Protein AF-A0A9N9P942-F1 (afdb_monomer_lite)

Foldseek 3Di:
DLVVLLVVLVVLLVVLVVLVVVLVVDPDPVVNVVSVVVNVVSLVSNVVSLVVLVVVVVDPVDPDSPSSVVSNVSSVD

InterPro domains:
  IPR007207 CCR4-Not complex component, Not N-terminal domain [PF04065] (1-77)
  IPR040168 Not2/Not3/Not5 [PTHR23326] (16-77)

pLDDT: mean 91.69, std 3.4, range [71.69, 95.38]

Structure (mmCIF, N/CA/C/O backbone):
data_AF-A0A9N9P942-F1
#
_entry.id   AF-A0A9N9P942-F1
#
loop_
_atom_site.group_PDB
_atom_site.id
_atom_site.type_symbol
_atom_site.label_atom_id
_atom_site.label_alt_id
_atom_site.label_comp_id
_atom_site.label_asym_id
_atom_site.label_entity_id
_atom_site.label_seq_id
_atom_site.pdbx_PDB_ins_code
_atom_site.Cartn_x
_atom_site.Cartn_y
_atom_site.Cartn_z
_atom_site.occupancy
_atom_site.B_iso_or_equiv
_atom_site.auth_seq_id
_atom_site.auth_comp_id
_atom_site.auth_asym_id
_atom_site.auth_atom_id
_atom_site.pdbx_PDB_model_num
ATOM 1 N N . GLU A 1 1 ? 13.296 -7.835 -8.125 1.00 84.50 1 GLU A N 1
ATOM 2 C CA . GLU A 1 1 ? 13.068 -6.845 -7.042 1.00 84.50 1 GLU A CA 1
ATOM 3 C C . GLU A 1 1 ? 11.687 -6.199 -7.131 1.00 84.50 1 GLU A C 1
ATOM 5 O O . GLU A 1 1 ? 10.962 -6.237 -6.143 1.00 84.50 1 GLU A O 1
ATOM 10 N N . ILE A 1 2 ? 11.292 -5.708 -8.312 1.00 87.56 2 ILE A N 1
ATOM 11 C CA . ILE A 1 2 ? 9.945 -5.177 -8.589 1.00 87.56 2 ILE A CA 1
ATOM 12 C C . ILE A 1 2 ? 8.844 -6.162 -8.181 1.00 87.56 2 ILE A C 1
ATOM 14 O O . ILE A 1 2 ? 8.007 -5.808 -7.357 1.00 87.56 2 ILE A O 1
ATOM 18 N N . ASP A 1 3 ? 8.899 -7.415 -8.643 1.00 88.25 3 ASP A N 1
ATOM 19 C CA . ASP A 1 3 ? 7.879 -8.432 -8.323 1.00 88.25 3 ASP A CA 1
ATOM 20 C C . ASP A 1 3 ? 7.707 -8.661 -6.820 1.00 88.25 3 ASP A C 1
ATOM 22 O O . ASP A 1 3 ? 6.601 -8.881 -6.333 1.00 88.25 3 ASP A O 1
ATOM 26 N N . ARG A 1 4 ? 8.796 -8.546 -6.050 1.00 92.38 4 ARG A N 1
ATOM 27 C CA . ARG A 1 4 ? 8.752 -8.672 -4.589 1.00 92.38 4 ARG A CA 1
ATOM 28 C C . ARG A 1 4 ? 7.971 -7.521 -3.960 1.00 92.38 4 ARG A C 1
ATOM 30 O O . ARG A 1 4 ? 7.244 -7.744 -2.998 1.00 92.38 4 ARG A O 1
ATOM 37 N N . VAL A 1 5 ? 8.134 -6.302 -4.470 1.00 91.50 5 VAL A N 1
ATOM 38 C CA . VAL A 1 5 ? 7.375 -5.136 -3.998 1.00 91.50 5 VAL A CA 1
ATOM 39 C C . VAL A 1 5 ? 5.929 -5.205 -4.467 1.00 91.50 5 VAL A C 1
ATOM 41 O O . VAL A 1 5 ? 5.047 -4.945 -3.660 1.00 91.50 5 VAL A O 1
ATOM 44 N N . LEU A 1 6 ? 5.665 -5.628 -5.705 1.00 90.75 6 LEU A N 1
ATOM 45 C CA . LEU A 1 6 ? 4.298 -5.830 -6.195 1.00 90.75 6 LEU A CA 1
ATOM 46 C C . LEU A 1 6 ? 3.547 -6.879 -5.367 1.00 90.75 6 LEU A C 1
ATOM 48 O O . LEU A 1 6 ? 2.398 -6.656 -4.996 1.00 90.75 6 LEU A O 1
ATOM 52 N N . LYS A 1 7 ? 4.216 -7.970 -4.978 1.00 93.50 7 LYS A N 1
ATOM 53 C CA .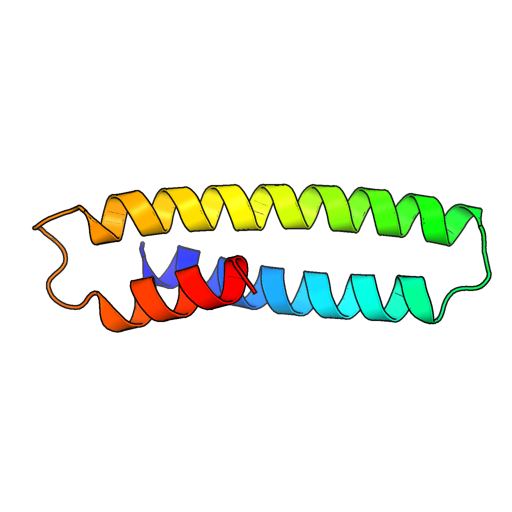 LYS A 1 7 ? 3.636 -8.962 -4.067 1.00 93.50 7 LYS A CA 1
ATOM 54 C C . LYS A 1 7 ? 3.301 -8.363 -2.697 1.00 93.50 7 LYS A C 1
ATOM 56 O O . LYS A 1 7 ? 2.205 -8.579 -2.197 1.00 93.50 7 LYS A O 1
ATOM 61 N N . LYS A 1 8 ? 4.197 -7.549 -2.127 1.00 92.62 8 LYS A N 1
ATOM 62 C CA . LYS A 1 8 ? 3.934 -6.838 -0.862 1.00 92.62 8 LYS A CA 1
ATOM 63 C C . LYS A 1 8 ? 2.782 -5.842 -0.964 1.00 92.62 8 LYS A C 1
ATOM 65 O O . LYS A 1 8 ? 2.073 -5.648 0.013 1.00 92.62 8 LYS A O 1
ATOM 70 N N . VAL A 1 9 ? 2.609 -5.197 -2.118 1.00 92.44 9 VAL A N 1
ATOM 71 C CA . VAL A 1 9 ? 1.454 -4.325 -2.366 1.00 92.44 9 VAL A CA 1
ATOM 72 C C . VAL A 1 9 ? 0.170 -5.141 -2.331 1.00 92.44 9 VAL A C 1
ATOM 74 O O . VAL A 1 9 ? -0.746 -4.752 -1.621 1.00 92.44 9 VAL A O 1
ATOM 77 N N . ALA A 1 10 ? 0.118 -6.277 -3.030 1.00 91.88 10 ALA A N 1
ATOM 78 C CA . ALA A 1 10 ? -1.055 -7.149 -3.015 1.00 91.88 10 ALA A CA 1
ATOM 79 C C . ALA A 1 10 ? -1.392 -7.636 -1.592 1.00 91.88 10 ALA A C 1
ATOM 81 O O . ALA A 1 10 ? -2.524 -7.475 -1.149 1.00 91.88 10 ALA A O 1
ATOM 82 N N . GLU A 1 11 ? -0.394 -8.130 -0.851 1.00 93.88 11 GLU A N 1
ATOM 83 C CA . GLU A 1 11 ? -0.553 -8.557 0.549 1.00 93.88 11 GLU A CA 1
ATOM 84 C C . GLU A 1 11 ? -1.015 -7.399 1.460 1.00 93.88 11 GLU A C 1
ATOM 86 O O . GLU A 1 11 ? -1.857 -7.582 2.340 1.00 93.88 11 GLU A O 1
ATOM 91 N N . GLY A 1 12 ? -0.480 -6.191 1.252 1.00 92.56 12 GLY A N 1
ATOM 92 C CA . GLY A 1 12 ? -0.848 -5.002 2.020 1.00 92.56 12 GLY A CA 1
ATOM 93 C C . GLY A 1 12 ? -2.267 -4.509 1.728 1.00 92.56 12 GLY A C 1
ATOM 94 O O . GLY A 1 12 ? -2.950 -4.073 2.651 1.00 92.56 12 GLY A O 1
ATOM 95 N N . VAL A 1 13 ? -2.730 -4.610 0.477 1.00 92.25 13 VAL A N 1
ATOM 96 C CA . VAL A 1 13 ? -4.109 -4.273 0.080 1.00 92.25 13 VAL A CA 1
ATOM 97 C C . VAL A 1 13 ? -5.100 -5.260 0.698 1.00 92.25 13 VAL A C 1
ATOM 99 O O . VAL A 1 13 ? -6.048 -4.829 1.345 1.00 92.25 13 VAL A O 1
ATOM 102 N N . GLU A 1 14 ? -4.835 -6.565 0.612 1.00 93.56 14 GLU A N 1
ATOM 103 C CA . GLU A 1 14 ? -5.675 -7.592 1.251 1.00 93.56 14 GLU A CA 1
ATOM 104 C C . GLU A 1 14 ? -5.728 -7.406 2.778 1.00 93.56 14 GLU A C 1
ATOM 106 O O . GLU A 1 14 ? -6.784 -7.494 3.407 1.00 93.56 14 GLU A O 1
ATOM 111 N N . THR A 1 15 ? -4.588 -7.070 3.390 1.00 93.44 15 THR A N 1
ATOM 112 C CA . THR A 1 15 ? -4.524 -6.753 4.823 1.00 93.44 15 THR A CA 1
ATOM 113 C C . THR A 1 15 ? -5.335 -5.501 5.159 1.00 93.44 15 THR A C 1
ATOM 115 O O . THR A 1 15 ? -6.026 -5.478 6.177 1.00 93.44 15 THR A O 1
ATOM 118 N N . PHE A 1 16 ? -5.259 -4.459 4.328 1.00 93.25 16 PHE A N 1
ATOM 119 C CA . PHE A 1 16 ? -6.015 -3.222 4.506 1.00 93.25 16 PHE A CA 1
ATOM 120 C C . PHE A 1 16 ? -7.525 -3.476 4.457 1.00 93.25 16 PHE A C 1
ATOM 122 O O . PHE A 1 16 ? -8.223 -3.080 5.391 1.00 93.25 16 PHE A O 1
ATOM 129 N N . GLU A 1 17 ? -8.008 -4.187 3.436 1.00 92.88 17 GLU A N 1
ATOM 130 C CA . GLU A 1 17 ? -9.418 -4.575 3.297 1.00 92.88 17 GLU A CA 1
ATOM 131 C C . GLU A 1 17 ? -9.876 -5.403 4.506 1.00 92.88 17 GLU A C 1
ATOM 133 O O . GLU A 1 17 ? -10.859 -5.063 5.164 1.00 92.88 17 GLU A O 1
ATOM 138 N N . GLY A 1 18 ? -9.090 -6.407 4.911 1.00 94.38 18 GLY A N 1
ATOM 139 C CA . GLY A 1 18 ? -9.416 -7.239 6.069 1.00 94.38 18 GLY A CA 1
ATOM 140 C C . GLY A 1 18 ? -9.424 -6.491 7.411 1.00 94.38 18 GLY A C 1
ATOM 141 O O . GLY A 1 18 ? -10.193 -6.844 8.309 1.00 94.38 18 GLY A O 1
ATOM 142 N N . ILE A 1 19 ? -8.580 -5.467 7.596 1.00 93.31 19 ILE A N 1
ATOM 143 C CA . ILE A 1 19 ? -8.630 -4.601 8.788 1.00 93.31 19 ILE A CA 1
ATOM 144 C C . ILE A 1 19 ? -9.846 -3.676 8.714 1.00 93.31 19 ILE A C 1
ATOM 146 O O . ILE A 1 19 ? -10.523 -3.494 9.726 1.00 93.31 19 ILE A O 1
ATOM 150 N N . PHE A 1 20 ? -10.135 -3.110 7.543 1.00 92.50 20 PHE A N 1
ATOM 151 C CA . PHE A 1 20 ? -11.271 -2.220 7.338 1.00 92.50 20 PHE A CA 1
ATOM 152 C C . PHE A 1 20 ? -12.598 -2.927 7.637 1.00 92.50 20 PHE A C 1
ATOM 154 O O . PHE A 1 20 ? -13.380 -2.430 8.449 1.00 92.50 20 PHE A O 1
ATOM 161 N N . ASP A 1 21 ? -12.798 -4.133 7.106 1.00 94.50 21 ASP A N 1
ATOM 162 C CA . ASP A 1 21 ? -13.985 -4.947 7.382 1.00 94.50 21 ASP A CA 1
ATOM 163 C C . ASP A 1 21 ? -14.122 -5.261 8.876 1.00 94.50 21 ASP A C 1
ATOM 165 O O . ASP A 1 21 ? -15.207 -5.158 9.453 1.00 94.50 21 ASP A O 1
ATOM 169 N N . LYS A 1 22 ? -13.006 -5.567 9.553 1.00 93.81 22 LYS A N 1
ATOM 170 C CA . LYS A 1 22 ? -12.998 -5.780 11.008 1.00 93.81 22 LYS A CA 1
ATOM 171 C C . LYS A 1 22 ? -13.377 -4.522 11.780 1.00 93.81 22 LYS A C 1
ATOM 173 O O . LYS A 1 22 ? -14.091 -4.640 12.768 1.00 93.81 22 LYS A O 1
ATOM 178 N N . ILE A 1 23 ? -12.928 -3.337 11.363 1.00 92.88 23 ILE A N 1
ATOM 179 C CA . ILE A 1 23 ? -13.310 -2.062 11.997 1.00 92.88 23 ILE A CA 1
ATOM 180 C C . ILE A 1 23 ? -14.815 -1.824 11.866 1.00 92.88 23 ILE A C 1
ATOM 182 O O . ILE A 1 23 ? -15.433 -1.382 12.833 1.00 92.88 23 ILE A O 1
ATOM 186 N N . GLN A 1 24 ? -15.397 -2.123 10.700 1.00 91.06 24 GLN A N 1
ATOM 187 C CA . GLN A 1 24 ? -16.837 -1.973 10.459 1.00 91.06 24 GLN A CA 1
ATOM 188 C C . GLN A 1 24 ? -17.665 -2.986 11.259 1.00 91.06 24 GLN A C 1
ATOM 190 O O . GLN A 1 24 ? -18.740 -2.654 11.753 1.00 91.06 24 GLN A O 1
ATOM 195 N N . ALA A 1 25 ? -17.161 -4.212 11.417 1.00 93.69 25 ALA A N 1
ATOM 196 C CA . ALA A 1 25 ? -17.840 -5.268 12.163 1.00 93.69 25 ALA A CA 1
ATOM 197 C C . ALA A 1 25 ? -17.681 -5.143 13.689 1.00 93.69 25 ALA A C 1
ATOM 199 O O . ALA A 1 25 ? -18.521 -5.643 14.439 1.00 93.69 25 ALA A O 1
ATOM 200 N N . THR A 1 26 ? -16.603 -4.515 14.174 1.00 92.00 26 THR A N 1
ATOM 201 C CA . THR A 1 26 ? -16.338 -4.428 15.613 1.00 92.00 26 THR A CA 1
ATOM 202 C C . THR A 1 26 ? -17.165 -3.328 16.274 1.00 92.00 26 THR A C 1
ATOM 204 O O . THR A 1 26 ? -17.171 -2.172 15.857 1.00 92.00 26 THR A O 1
ATOM 207 N N . THR A 1 27 ? -17.813 -3.670 17.384 1.00 92.38 27 THR A N 1
ATOM 208 C CA . THR A 1 27 ? -18.533 -2.722 18.253 1.00 92.38 27 THR A CA 1
ATOM 209 C C . THR A 1 27 ? -17.726 -2.347 19.501 1.00 92.38 27 THR A C 1
ATOM 211 O O . THR A 1 27 ? -18.123 -1.471 20.267 1.00 92.38 27 THR A O 1
ATOM 214 N N . ASN A 1 28 ? -16.568 -2.985 19.713 1.00 93.75 28 ASN A N 1
ATOM 215 C CA . ASN A 1 28 ? -15.684 -2.733 20.848 1.00 93.75 28 ASN A CA 1
ATOM 216 C C . ASN A 1 28 ? -14.754 -1.537 20.579 1.00 93.75 28 ASN A C 1
ATOM 218 O O . ASN A 1 28 ? -13.871 -1.612 19.724 1.00 93.75 28 ASN A O 1
ATOM 222 N N . SER A 1 29 ? -14.900 -0.467 21.367 1.00 91.12 29 SER A N 1
ATOM 223 C CA . SER A 1 29 ? -14.143 0.784 21.202 1.00 91.12 29 SER A CA 1
ATOM 224 C C . SER A 1 29 ? -12.619 0.609 21.278 1.00 91.12 29 SER A C 1
ATOM 226 O O . SER A 1 29 ? -11.904 1.149 20.438 1.00 91.12 29 SER A O 1
ATOM 228 N N . ASN A 1 30 ? -12.103 -0.186 22.223 1.00 92.75 30 ASN A N 1
ATOM 229 C CA . ASN A 1 30 ? -10.654 -0.392 22.367 1.00 92.75 30 ASN A CA 1
ATOM 230 C C . ASN A 1 30 ? -10.071 -1.194 21.196 1.00 92.75 30 ASN A C 1
ATOM 232 O O . ASN A 1 30 ? -8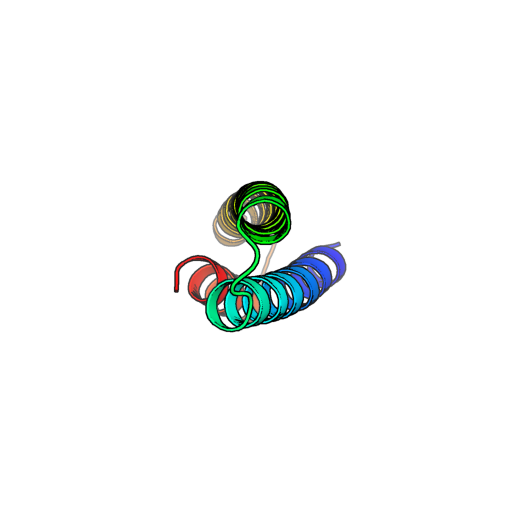.959 -0.931 20.737 1.00 92.75 30 ASN A O 1
ATOM 236 N N . GLN A 1 31 ? -10.809 -2.198 20.710 1.00 92.00 31 GLN A N 1
ATOM 237 C CA . GLN A 1 31 ? -10.381 -2.957 19.534 1.00 92.00 31 GLN A CA 1
ATOM 238 C C . GLN A 1 31 ? -10.433 -2.095 18.276 1.00 92.00 31 GLN A C 1
ATOM 240 O O . GLN A 1 31 ? -9.531 -2.188 17.446 1.00 92.00 31 GLN A O 1
ATOM 245 N N . LYS A 1 32 ? -11.447 -1.232 18.167 1.00 93.31 32 LYS A N 1
ATOM 246 C CA . LYS A 1 32 ? -11.597 -0.296 17.059 1.00 93.31 32 LYS A CA 1
ATOM 247 C C . LYS A 1 32 ? -10.408 0.659 16.962 1.00 93.31 32 LYS A C 1
ATOM 249 O O . LYS A 1 32 ? -9.775 0.701 15.915 1.00 93.31 32 LYS A O 1
ATOM 254 N N . GLU A 1 33 ? -10.024 1.318 18.056 1.00 93.88 33 GLU A N 1
ATOM 255 C CA . GLU A 1 33 ? -8.841 2.198 18.084 1.00 93.88 33 GLU A CA 1
ATOM 256 C C . GLU A 1 33 ? -7.556 1.471 17.672 1.00 93.88 33 GLU A C 1
ATOM 258 O O . GLU A 1 33 ? -6.750 1.991 16.897 1.00 93.88 33 GLU A O 1
ATOM 263 N N . LYS A 1 34 ? -7.356 0.242 18.163 1.00 95.00 34 LYS A N 1
ATOM 264 C CA . LYS A 1 34 ? -6.185 -0.561 17.798 1.00 95.00 34 LYS A CA 1
ATOM 265 C C . LYS A 1 34 ? -6.168 -0.882 16.302 1.00 95.00 34 LYS A C 1
ATOM 267 O O . LYS A 1 34 ? -5.135 -0.718 15.653 1.00 95.00 34 LYS A O 1
ATOM 272 N N . LEU A 1 35 ? -7.303 -1.313 15.755 1.00 94.44 35 LEU A N 1
ATOM 273 C CA . LEU A 1 35 ? -7.434 -1.612 14.332 1.00 94.44 35 LEU A CA 1
ATOM 274 C C . LEU A 1 35 ? -7.250 -0.353 13.475 1.00 94.44 35 LEU A C 1
ATOM 276 O O . LEU A 1 35 ? -6.571 -0.424 12.458 1.00 94.44 35 LEU A O 1
ATOM 280 N N . GLU A 1 36 ? -7.758 0.808 13.896 1.00 93.06 36 GLU A N 1
ATOM 281 C CA . GLU A 1 36 ? -7.538 2.089 13.208 1.00 93.06 36 GLU A CA 1
ATOM 282 C C . GLU A 1 36 ? -6.052 2.485 13.184 1.00 93.06 36 GLU A C 1
ATOM 284 O O . GLU A 1 36 ? -5.542 2.962 12.164 1.00 93.06 36 GLU A O 1
ATOM 289 N N . GLN A 1 37 ? -5.315 2.250 14.275 1.00 95.38 37 GLN A N 1
ATOM 29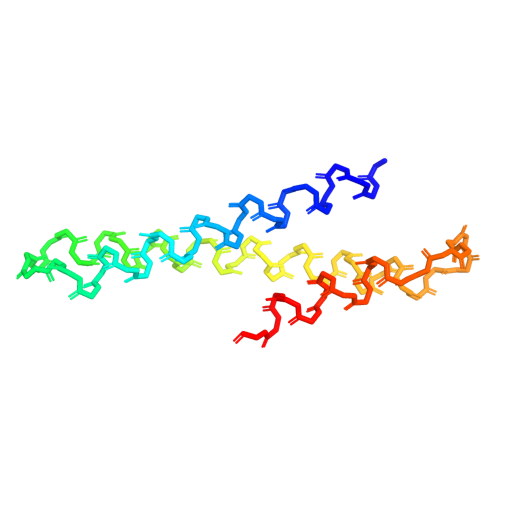0 C CA . GLN A 1 37 ? -3.866 2.464 14.298 1.00 95.38 37 GLN A CA 1
ATOM 291 C C . GLN A 1 37 ? -3.128 1.529 13.337 1.00 95.38 37 GLN A C 1
ATOM 293 O O . GLN A 1 37 ? -2.190 1.963 12.659 1.00 95.38 37 GLN A O 1
ATOM 298 N N . ASP A 1 38 ? -3.526 0.261 13.278 1.00 93.62 38 ASP A N 1
ATOM 299 C CA . ASP A 1 38 ? -2.913 -0.717 12.383 1.00 93.62 38 ASP A CA 1
ATOM 300 C C . ASP A 1 38 ? -3.261 -0.427 10.915 1.00 93.62 38 ASP A C 1
ATOM 302 O O . ASP A 1 38 ? -2.358 -0.418 10.075 1.00 93.62 38 ASP A O 1
ATOM 306 N N . LEU A 1 39 ? -4.500 -0.017 10.626 1.00 94.19 39 LEU A N 1
ATOM 307 C CA . LEU A 1 39 ? -4.920 0.486 9.317 1.00 94.19 39 LEU A CA 1
ATOM 308 C C . LEU A 1 39 ? -4.060 1.684 8.889 1.00 94.19 39 LEU A C 1
ATOM 310 O O . LEU A 1 39 ? -3.513 1.712 7.788 1.00 94.19 39 LEU A O 1
ATOM 314 N N . LYS A 1 40 ? -3.848 2.654 9.787 1.00 94.25 40 LYS A N 1
ATOM 315 C CA . LYS A 1 40 ? -3.008 3.834 9.524 1.00 94.25 40 LYS A CA 1
ATOM 316 C C . LYS A 1 40 ? -1.552 3.468 9.229 1.00 94.25 40 LYS A C 1
ATOM 318 O O . LYS A 1 40 ? -0.913 4.119 8.397 1.00 94.25 40 LYS A O 1
ATOM 323 N N . LYS A 1 41 ? -0.997 2.458 9.908 1.00 95.12 41 LYS A N 1
ATOM 324 C CA . LYS A 1 41 ? 0.354 1.950 9.613 1.00 95.12 41 LYS A CA 1
ATOM 325 C C . LYS A 1 41 ? 0.400 1.302 8.231 1.00 95.12 41 LYS A C 1
ATOM 327 O O . LYS A 1 41 ? 1.364 1.542 7.506 1.00 95.12 41 LYS A O 1
ATOM 332 N N . GLU A 1 42 ? -0.620 0.530 7.868 1.00 93.81 42 GLU A N 1
ATOM 333 C CA . GLU A 1 42 ? -0.678 -0.166 6.582 1.00 93.81 42 GLU A CA 1
ATOM 334 C C . GLU A 1 42 ? -0.827 0.813 5.409 1.00 93.81 42 GLU A C 1
ATOM 336 O O . GLU A 1 42 ? -0.043 0.745 4.463 1.00 93.81 42 GLU A O 1
ATOM 341 N N . ILE A 1 43 ? -1.677 1.841 5.542 1.00 92.94 43 ILE A N 1
ATOM 342 C CA . ILE A 1 43 ? -1.772 2.953 4.576 1.00 92.94 43 ILE A CA 1
ATOM 343 C C . ILE A 1 43 ? -0.392 3.573 4.327 1.00 92.94 43 ILE A C 1
ATOM 345 O O . ILE A 1 43 ? 0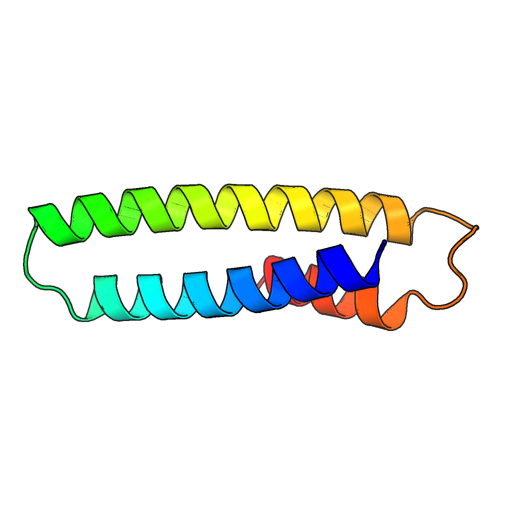.024 3.748 3.182 1.00 92.94 43 ILE A O 1
ATOM 349 N N . LYS A 1 44 ? 0.368 3.876 5.390 1.00 95.19 44 LYS A N 1
ATOM 350 C CA . LYS A 1 44 ? 1.713 4.459 5.240 1.00 95.19 44 LYS A CA 1
ATOM 351 C C . LYS A 1 44 ? 2.686 3.522 4.520 1.00 95.19 44 LYS A C 1
ATOM 353 O O . LYS A 1 44 ? 3.562 4.005 3.800 1.00 95.19 44 LYS A O 1
ATOM 358 N N . LYS A 1 45 ? 2.582 2.202 4.709 1.00 94.00 45 LYS A N 1
ATOM 359 C CA . LYS A 1 45 ? 3.419 1.231 3.982 1.00 94.00 45 LYS A CA 1
ATOM 360 C C . LYS A 1 45 ? 3.057 1.197 2.502 1.00 94.00 45 LYS A C 1
ATOM 362 O O . LYS A 1 45 ? 3.964 1.307 1.675 1.00 94.00 45 LYS A O 1
ATOM 367 N N . LEU A 1 46 ? 1.765 1.112 2.187 1.00 93.50 46 LEU A N 1
ATOM 368 C CA . LEU A 1 46 ? 1.256 1.140 0.818 1.00 93.50 46 LEU A CA 1
ATOM 369 C C . LEU A 1 46 ? 1.676 2.432 0.105 1.00 93.50 46 LEU A C 1
ATOM 371 O O . LEU A 1 46 ? 2.232 2.368 -0.987 1.00 93.50 46 LEU A O 1
ATOM 375 N N . GLN A 1 47 ? 1.566 3.593 0.759 1.00 93.25 47 GLN A N 1
ATOM 376 C CA . GLN A 1 47 ? 2.045 4.874 0.220 1.00 93.25 47 GLN A CA 1
ATOM 377 C C . GLN A 1 47 ? 3.541 4.852 -0.133 1.00 93.25 47 GLN A C 1
ATOM 379 O O . GLN A 1 47 ? 3.919 5.263 -1.229 1.00 93.25 47 GLN A O 1
ATOM 384 N N . ARG A 1 48 ? 4.400 4.298 0.737 1.00 94.50 48 ARG A N 1
ATOM 385 C CA . ARG A 1 48 ? 5.837 4.136 0.432 1.00 94.50 48 ARG A CA 1
ATOM 386 C C . ARG A 1 48 ? 6.069 3.244 -0.788 1.00 94.50 48 ARG A C 1
ATOM 388 O O . ARG A 1 48 ? 6.930 3.550 -1.609 1.00 94.50 48 ARG A O 1
ATOM 395 N N . HIS A 1 49 ? 5.306 2.158 -0.916 1.00 92.81 49 HIS A N 1
ATOM 396 C CA . HIS A 1 49 ? 5.404 1.262 -2.073 1.00 92.81 49 HIS A CA 1
ATOM 397 C C . HIS A 1 49 ? 4.919 1.968 -3.345 1.00 92.81 49 HIS A C 1
ATOM 399 O O . HIS A 1 49 ? 5.548 1.841 -4.391 1.00 92.81 49 HIS A O 1
ATOM 405 N N . ARG A 1 50 ? 3.866 2.787 -3.255 1.00 93.88 50 ARG A N 1
ATOM 406 C CA . ARG A 1 50 ? 3.365 3.619 -4.356 1.00 93.88 50 ARG A CA 1
ATOM 407 C C . ARG A 1 50 ? 4.400 4.631 -4.837 1.00 93.88 50 ARG A C 1
ATOM 409 O O . ARG A 1 50 ? 4.556 4.802 -6.045 1.00 93.88 50 ARG A O 1
ATOM 416 N N . ASP A 1 51 ? 5.136 5.265 -3.931 1.00 94.38 51 ASP A N 1
ATOM 417 C CA . ASP A 1 51 ? 6.205 6.193 -4.311 1.00 94.38 51 ASP A CA 1
ATOM 418 C C . ASP A 1 51 ? 7.415 5.462 -4.915 1.00 94.38 51 ASP A C 1
ATOM 420 O O . ASP A 1 51 ? 7.969 5.921 -5.914 1.00 94.38 51 ASP A O 1
ATOM 424 N N . GLN A 1 52 ? 7.767 4.277 -4.407 1.00 92.19 52 GLN A N 1
ATOM 425 C CA . GLN A 1 52 ? 8.779 3.415 -5.027 1.00 92.19 52 GLN A CA 1
ATOM 426 C C . GLN A 1 52 ? 8.374 2.992 -6.450 1.00 92.19 52 GLN A C 1
ATOM 428 O O . GLN A 1 52 ? 9.168 3.100 -7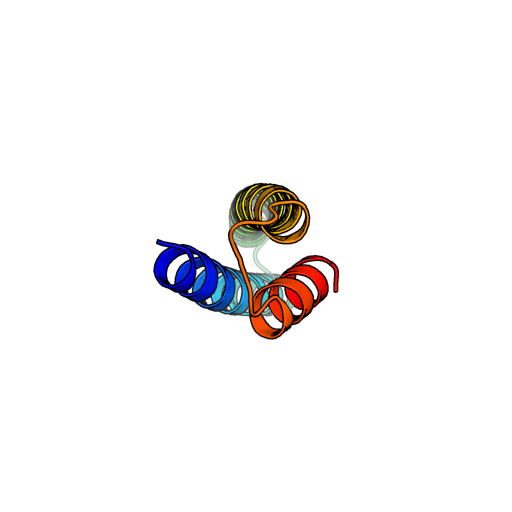.386 1.00 92.19 52 GLN A O 1
ATOM 433 N N . ILE A 1 53 ? 7.115 2.588 -6.635 1.00 92.44 53 ILE A N 1
ATOM 434 C CA . ILE A 1 53 ? 6.537 2.262 -7.943 1.00 92.44 53 ILE A CA 1
ATOM 435 C C . ILE A 1 53 ? 6.553 3.483 -8.869 1.00 92.44 53 ILE A C 1
ATOM 437 O O . ILE A 1 53 ? 6.875 3.346 -10.046 1.00 92.44 53 ILE A O 1
ATOM 441 N N . LYS A 1 54 ? 6.262 4.687 -8.361 1.00 93.75 54 LYS A N 1
ATOM 442 C CA . LYS A 1 54 ? 6.348 5.932 -9.138 1.00 93.75 54 LYS A CA 1
ATOM 443 C C . LYS A 1 54 ? 7.768 6.164 -9.665 1.00 93.75 54 LYS A C 1
ATOM 445 O O . LYS A 1 54 ? 7.920 6.473 -10.843 1.00 93.75 54 LYS A O 1
ATOM 450 N N . THR A 1 55 ? 8.791 5.966 -8.834 1.00 93.75 55 THR A N 1
ATOM 451 C CA . THR A 1 55 ? 10.201 6.061 -9.253 1.00 93.75 55 THR A CA 1
ATOM 452 C C . THR A 1 55 ? 10.532 5.050 -10.351 1.00 93.75 55 THR A C 1
ATOM 454 O O . THR A 1 55 ? 11.175 5.402 -11.337 1.00 93.75 55 THR A O 1
ATOM 457 N N . TRP A 1 56 ? 10.038 3.815 -10.239 1.00 93.31 56 TRP A N 1
ATOM 458 C CA . TRP A 1 56 ? 10.208 2.788 -11.270 1.00 93.31 56 TRP A CA 1
ATOM 459 C C . TRP A 1 56 ? 9.482 3.112 -12.578 1.00 93.31 56 TRP A C 1
ATOM 461 O O . TRP A 1 56 ? 10.047 2.934 -13.653 1.00 93.31 56 TRP A O 1
ATOM 471 N N . ILE A 1 57 ? 8.270 3.665 -12.520 1.00 90.06 57 ILE A N 1
ATOM 472 C CA . ILE A 1 57 ? 7.558 4.131 -13.720 1.00 90.06 57 ILE A CA 1
ATOM 473 C C . ILE A 1 57 ? 8.352 5.236 -14.432 1.00 90.06 57 ILE A C 1
ATOM 475 O O . ILE A 1 57 ? 8.358 5.275 -15.662 1.00 90.06 57 ILE A O 1
ATOM 479 N N . SER A 1 58 ? 9.044 6.105 -13.695 1.00 92.12 58 SER A N 1
ATOM 480 C CA . SER A 1 58 ? 9.900 7.147 -14.276 1.00 92.12 58 SER A CA 1
ATOM 481 C C . SER A 1 58 ? 11.256 6.636 -14.780 1.00 92.12 58 SER A C 1
ATOM 483 O O . SER A 1 58 ? 11.905 7.338 -15.550 1.00 92.12 58 SER A O 1
ATOM 485 N N . SER A 1 59 ? 11.696 5.436 -14.384 1.00 91.75 59 SER A N 1
ATOM 486 C CA . SER A 1 59 ? 12.948 4.846 -14.874 1.00 91.75 59 SER A CA 1
ATOM 487 C C . SER A 1 59 ? 12.812 4.381 -16.330 1.00 91.75 59 SER A C 1
ATOM 489 O O . SER A 1 59 ? 11.788 3.818 -16.734 1.00 91.75 59 SER A O 1
ATOM 491 N N . ASN A 1 60 ? 13.857 4.607 -17.130 1.00 90.12 60 ASN A N 1
ATOM 492 C CA . ASN A 1 60 ? 13.951 4.122 -18.511 1.00 90.12 60 ASN A CA 1
ATOM 493 C C . ASN A 1 60 ? 14.454 2.673 -18.608 1.00 90.12 60 ASN A C 1
ATOM 495 O O . ASN A 1 60 ? 14.350 2.071 -19.675 1.00 90.12 60 ASN A O 1
ATOM 499 N N . ASP A 1 61 ? 14.932 2.091 -17.506 1.00 89.56 61 ASP A N 1
ATOM 500 C CA . ASP A 1 61 ? 15.451 0.716 -17.473 1.00 89.56 61 ASP A CA 1
ATOM 501 C C . ASP A 1 61 ? 14.328 -0.332 -17.490 1.00 89.56 61 ASP A C 1
ATOM 503 O O . ASP A 1 61 ? 14.548 -1.511 -17.771 1.00 89.56 61 ASP A O 1
ATOM 507 N N . ILE A 1 62 ? 13.095 0.095 -17.206 1.00 88.69 62 ILE A N 1
ATOM 508 C CA . ILE A 1 62 ? 11.923 -0.773 -17.123 1.00 88.69 62 ILE A CA 1
ATOM 509 C C . ILE A 1 62 ? 11.123 -0.669 -18.417 1.00 88.69 62 ILE A C 1
ATOM 511 O O . ILE A 1 62 ? 10.486 0.347 -18.700 1.00 88.69 62 ILE A O 1
ATOM 515 N N . LYS A 1 63 ? 11.134 -1.759 -19.190 1.00 86.75 63 LYS A N 1
ATOM 516 C CA . LYS A 1 63 ? 10.437 -1.857 -20.479 1.00 86.75 63 LYS A CA 1
ATOM 517 C C . LYS A 1 63 ? 8.925 -2.024 -20.325 1.00 86.75 63 LYS A C 1
ATOM 519 O O . LYS A 1 63 ? 8.172 -1.337 -21.007 1.00 86.75 63 LYS A O 1
ATOM 524 N N . ASP A 1 64 ? 8.477 -2.906 -19.429 1.00 88.50 64 ASP A N 1
AT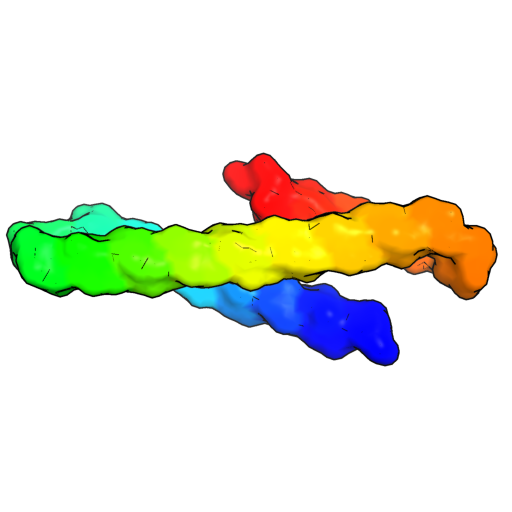OM 525 C CA . ASP A 1 64 ? 7.050 -3.107 -19.156 1.00 88.50 64 ASP A CA 1
ATOM 526 C C . ASP A 1 64 ? 6.641 -2.425 -17.847 1.00 88.50 64 ASP A C 1
ATOM 528 O O . ASP A 1 64 ? 7.059 -2.807 -16.755 1.00 88.50 64 ASP A O 1
ATOM 532 N N . LYS A 1 65 ? 5.806 -1.392 -17.974 1.00 90.44 65 LYS A N 1
ATOM 533 C CA . LYS A 1 65 ? 5.300 -0.587 -16.857 1.00 90.44 65 LYS A CA 1
ATOM 534 C C . LYS A 1 65 ? 3.834 -0.887 -16.532 1.00 90.44 65 LYS A C 1
ATOM 536 O O . LYS A 1 65 ? 3.284 -0.256 -15.632 1.00 90.44 65 LYS A O 1
ATOM 541 N N . ARG A 1 66 ? 3.182 -1.829 -17.227 1.00 91.75 66 ARG A N 1
ATOM 542 C CA . ARG A 1 66 ? 1.742 -2.109 -17.061 1.00 91.75 66 ARG A CA 1
ATOM 543 C C . ARG A 1 66 ? 1.412 -2.527 -15.632 1.00 91.75 66 ARG A C 1
ATOM 545 O O . ARG A 1 66 ? 0.582 -1.887 -14.992 1.00 91.75 66 ARG A O 1
ATOM 552 N N . ALA A 1 67 ? 2.137 -3.515 -15.107 1.00 89.06 67 ALA A N 1
ATOM 553 C CA . ALA A 1 67 ? 1.948 -4.005 -13.742 1.00 89.06 67 ALA A CA 1
ATOM 554 C C . ALA A 1 67 ? 2.221 -2.917 -12.687 1.00 89.06 67 ALA A C 1
ATOM 556 O O . ALA A 1 67 ? 1.508 -2.820 -11.689 1.00 89.06 67 ALA A O 1
ATOM 557 N N . LEU A 1 68 ? 3.217 -2.055 -12.923 1.00 89.56 68 LEU A N 1
ATOM 558 C CA . LEU A 1 68 ? 3.530 -0.923 -12.046 1.00 89.56 68 LEU A CA 1
ATOM 559 C C . LEU A 1 68 ? 2.381 0.094 -12.004 1.00 89.56 68 LEU A C 1
ATOM 561 O O . LEU A 1 68 ? 1.980 0.534 -10.929 1.00 89.56 68 LEU A O 1
ATOM 565 N N . ILE A 1 69 ? 1.830 0.456 -13.164 1.00 90.62 69 ILE A N 1
ATOM 566 C CA . ILE A 1 69 ? 0.720 1.412 -13.266 1.00 90.62 69 ILE A CA 1
ATOM 567 C C . ILE A 1 69 ? -0.543 0.852 -12.605 1.00 90.62 69 ILE A C 1
ATOM 569 O O . ILE A 1 69 ? -1.220 1.580 -11.879 1.00 90.62 69 ILE A O 1
ATOM 573 N N . GLU A 1 70 ? -0.848 -0.429 -12.818 1.00 91.50 70 GLU A N 1
ATOM 574 C CA . GLU A 1 70 ? -2.003 -1.089 -12.206 1.00 91.50 70 GLU A CA 1
ATOM 575 C C . GLU A 1 70 ? -1.899 -1.103 -10.676 1.00 91.50 70 GLU A C 1
ATOM 577 O O . GLU A 1 70 ? -2.814 -0.653 -9.991 1.00 91.50 70 GLU A O 1
ATOM 582 N N . ASN A 1 71 ? -0.759 -1.533 -10.127 1.00 88.94 71 ASN A N 1
ATOM 583 C CA . ASN A 1 71 ? -0.555 -1.565 -8.678 1.00 88.94 71 ASN A CA 1
ATOM 584 C C . ASN A 1 71 ? -0.527 -0.160 -8.062 1.00 88.94 71 ASN A C 1
ATOM 586 O O . ASN A 1 71 ? -1.047 0.040 -6.968 1.00 88.94 71 ASN A O 1
ATOM 590 N N . ARG A 1 72 ? 0.008 0.842 -8.773 1.00 89.88 72 ARG A N 1
ATOM 591 C CA . ARG A 1 72 ? -0.075 2.244 -8.340 1.00 89.88 72 ARG A CA 1
ATOM 592 C C . ARG A 1 72 ? -1.526 2.707 -8.211 1.00 89.88 72 ARG A C 1
ATOM 594 O O . ARG A 1 72 ? -1.839 3.378 -7.236 1.00 89.88 72 ARG A O 1
ATOM 601 N N . ARG A 1 73 ? -2.386 2.360 -9.174 1.00 89.62 73 ARG A N 1
ATOM 602 C CA . ARG A 1 73 ? -3.820 2.688 -9.125 1.00 89.62 73 ARG A CA 1
ATOM 603 C C . ARG A 1 73 ? -4.526 1.971 -7.978 1.00 89.62 73 ARG A C 1
ATOM 605 O O . ARG A 1 73 ? -5.292 2.620 -7.286 1.00 89.62 73 ARG A O 1
ATOM 612 N N . LYS A 1 74 ? -4.211 0.694 -7.732 1.00 86.56 74 LYS A N 1
ATOM 613 C CA . LYS A 1 74 ? -4.768 -0.072 -6.602 1.00 86.56 74 LYS A CA 1
ATOM 614 C C . LYS A 1 74 ? -4.474 0.563 -5.241 1.00 86.56 74 LYS A C 1
ATOM 616 O O . LYS A 1 74 ? -5.315 0.504 -4.366 1.00 86.56 74 LYS A O 1
ATOM 621 N N . ILE A 1 75 ? -3.302 1.180 -5.064 1.00 87.25 75 ILE A N 1
ATOM 622 C CA . ILE A 1 75 ? -2.950 1.875 -3.810 1.00 87.25 75 ILE A CA 1
ATOM 623 C C . ILE A 1 75 ? -3.644 3.247 -3.683 1.00 87.25 75 ILE A C 1
ATOM 625 O O . ILE A 1 75 ? -3.764 3.782 -2.585 1.00 87.25 75 ILE A O 1
ATOM 629 N N . GLU A 1 76 ? -4.024 3.865 -4.803 1.00 82.06 76 GLU A N 1
ATOM 630 C CA . GLU A 1 76 ? -4.687 5.178 -4.831 1.00 82.06 76 GLU A CA 1
ATOM 631 C C . GLU A 1 76 ? -6.218 5.094 -4.727 1.00 82.06 76 GLU A C 1
ATOM 633 O O . GLU A 1 76 ? -6.846 6.135 -4.531 1.00 82.06 76 GLU A O 1
ATOM 638 N N . GLN A 1 77 ? -6.789 3.898 -4.897 1.00 71.69 77 GLN A N 1
ATOM 639 C CA . GLN A 1 77 ? -8.220 3.609 -4.809 1.00 71.69 77 GLN A CA 1
ATOM 640 C C . GLN A 1 77 ? -8.641 3.375 -3.357 1.00 71.69 77 GLN A C 1
ATOM 642 O O . GLN A 1 77 ? -9.744 3.851 -3.008 1.00 71.69 77 GLN A O 1
#

Secondary structure (DSSP, 8-state):
-HHHHHHHHHHHHHHHHHHHHHHHH---HHHHHHHHHHHHHHHHHHHHHHHHHHHHHH-SS-S--HHHHHHHHHHH-

Organism: NCBI:txid60492

Sequence (77 aa):
EIDRVLKKVAEGVETFEGIFDKIQATTNSNQKEKLEQDLKKEIKKLQRHRDQIKTWISSNDIKDKRALIENRRKIEQ

Radius of gyration: 14.72 Å; chains: 1; bounding box: 34×16×43 Å